Protein AF-A0A414M0V7-F1 (afdb_monomer_lite)

Organism: NCBI:txid39491

pLDDT: mean 80.52, std 17.62, range [38.34, 97.88]

Sequence (170 aa):
MSFSSFLLLFSSIMEYLPLVNKKFCLTVVFVCFALLFYCLGVLFNHPSKRGGDTMANNSSLTDNFVKALSYYLALSGKSKKEVADGIGIPPTTFSSWSNGKHLPDMDRLQNLATYLGAPVSEFFDFTANTSTPDPLLTELTDIFSELSTEDKLLVRDVALRIYKLQHTEE

Radius of gyration: 28.44 Å; chains: 1; bounding box: 91×45×48 Å

InterPro domains:
  IPR001387 Cro/C1-type, helix-turn-helix domain [PF01381] (73-123)
  IPR001387 Cro/C1-type, helix-turn-helix domain [PS50943] (77-123)
  IPR001387 Cro/C1-type, helix-turn-helix domain [SM00530] (68-123)
  IPR001387 Cro/C1-type, helix-turn-helix domain [cd00093] (67-123)
  IPR010982 Lambda repressor-like, DNA-binding domain superfamily [G3DSA:1.10.260.40] (58-125)
  IPR010982 Lambda repressor-like, DNA-binding domain superfamily [SSF47413] (62-127)

Structure (mmCIF, N/CA/C/O backbone):
data_AF-A0A414M0V7-F1
#
_entry.id   AF-A0A414M0V7-F1
#
loop_
_atom_site.group_PDB
_atom_site.id
_atom_site.type_symbol
_atom_site.label_atom_id
_atom_site.label_alt_id
_atom_site.label_comp_id
_atom_site.label_asym_id
_atom_site.label_entity_id
_atom_site.label_seq_id
_atom_site.pdbx_PDB_ins_code
_atom_site.Cartn_x
_atom_site.Cartn_y
_atom_site.Cartn_z
_atom_site.occupancy
_atom_site.B_iso_or_equiv
_atom_site.auth_seq_id
_atom_site.auth_comp_id
_atom_site.auth_asym_id
_atom_site.auth_atom_id
_atom_site.pdbx_PDB_model_num
ATOM 1 N N . MET A 1 1 ? 30.764 27.191 -20.532 1.00 51.97 1 MET A N 1
ATOM 2 C CA . MET A 1 1 ? 32.239 27.309 -20.456 1.00 51.97 1 MET A CA 1
ATOM 3 C C . MET A 1 1 ? 32.833 26.062 -21.085 1.00 51.97 1 MET A C 1
ATOM 5 O O . MET A 1 1 ? 32.470 24.975 -20.661 1.00 51.97 1 MET A O 1
ATOM 9 N N . SER A 1 2 ? 33.650 26.193 -22.133 1.00 64.56 2 SER A N 1
ATOM 10 C CA . SER A 1 2 ? 34.331 25.034 -22.729 1.00 64.56 2 SER A CA 1
ATOM 11 C C . SER A 1 2 ? 35.329 24.458 -21.721 1.00 64.56 2 SER A C 1
ATOM 13 O O . SER A 1 2 ? 35.996 25.222 -21.020 1.00 64.56 2 SER A O 1
ATOM 15 N N . PHE A 1 3 ? 35.452 23.130 -21.662 1.00 65.81 3 PHE A N 1
ATOM 16 C CA . PHE A 1 3 ? 36.428 22.418 -20.824 1.00 65.81 3 PHE A CA 1
ATOM 17 C C . PHE A 1 3 ? 37.857 22.959 -21.018 1.00 65.81 3 PHE A C 1
ATOM 19 O O . PHE A 1 3 ? 38.635 23.058 -20.072 1.00 65.81 3 PHE A O 1
ATOM 26 N N . SER A 1 4 ? 38.157 23.434 -22.231 1.00 67.75 4 SER A N 1
ATOM 27 C CA . SER A 1 4 ? 39.440 24.049 -22.568 1.00 67.75 4 SER A CA 1
ATOM 28 C C . SER A 1 4 ? 39.688 25.376 -21.840 1.00 67.75 4 SER A C 1
ATOM 30 O O . SER A 1 4 ? 40.816 25.655 -21.452 1.00 67.75 4 SER A O 1
ATOM 32 N N . SER A 1 5 ? 38.652 26.188 -21.607 1.00 68.88 5 SER A N 1
ATOM 33 C CA . SER A 1 5 ? 38.778 27.451 -20.861 1.00 68.88 5 SER A CA 1
ATOM 34 C C . SER A 1 5 ? 39.011 27.207 -19.369 1.00 68.88 5 SER A C 1
ATOM 36 O O . SER A 1 5 ? 39.680 27.996 -18.711 1.00 68.88 5 SER A O 1
ATOM 38 N N . PHE A 1 6 ? 38.480 26.100 -18.843 1.00 70.25 6 PHE A N 1
ATOM 39 C CA . PHE A 1 6 ? 38.639 25.713 -17.443 1.00 70.25 6 PHE A CA 1
ATOM 40 C C . PHE A 1 6 ? 40.057 25.201 -17.150 1.00 70.25 6 PHE A C 1
ATOM 42 O O . PHE A 1 6 ? 40.642 25.568 -16.135 1.00 70.25 6 PHE A O 1
ATOM 49 N N . LEU A 1 7 ? 40.645 24.432 -18.074 1.00 67.81 7 LEU A N 1
ATOM 50 C CA . LEU A 1 7 ? 42.033 23.967 -17.969 1.00 67.81 7 LEU A CA 1
ATOM 51 C C . LEU A 1 7 ? 43.046 25.119 -17.978 1.00 67.81 7 LEU A C 1
ATOM 53 O O . LEU A 1 7 ? 43.991 25.100 -17.196 1.00 67.81 7 LEU A O 1
ATOM 57 N N . LEU A 1 8 ? 42.825 26.146 -18.805 1.00 71.25 8 LEU A N 1
ATOM 58 C CA . LEU A 1 8 ? 43.712 27.315 -18.859 1.00 71.25 8 LEU A CA 1
ATOM 59 C C . LEU A 1 8 ? 43.648 28.156 -17.575 1.00 71.25 8 LEU A C 1
ATOM 61 O O . LEU A 1 8 ? 44.681 28.596 -17.074 1.00 71.25 8 LEU A O 1
ATOM 65 N N . LEU A 1 9 ? 42.452 28.321 -17.002 1.00 69.62 9 LEU A N 1
ATOM 66 C CA . LEU A 1 9 ? 42.269 28.981 -15.706 1.00 69.62 9 LEU A CA 1
ATOM 67 C C . LEU A 1 9 ? 42.917 28.181 -14.569 1.00 69.62 9 LEU A C 1
ATOM 69 O O . LEU A 1 9 ? 43.590 28.758 -13.722 1.00 69.62 9 LEU A O 1
ATOM 73 N N . PHE A 1 10 ? 42.775 26.854 -14.580 1.00 69.06 10 PHE A N 1
ATOM 74 C CA . PHE A 1 10 ? 43.385 25.980 -13.581 1.00 69.06 10 PHE A CA 1
ATOM 75 C C . PHE A 1 10 ? 44.921 26.007 -13.641 1.00 69.06 10 PHE A C 1
ATOM 77 O O . PHE A 1 10 ? 45.566 26.150 -12.603 1.00 69.06 10 PHE A O 1
ATOM 84 N N . SER A 1 11 ? 45.511 25.952 -14.841 1.00 68.25 11 SER A N 1
ATOM 85 C CA . SER A 1 11 ? 46.964 26.091 -15.017 1.00 68.25 11 SER A CA 1
ATOM 86 C C . SER A 1 11 ? 47.477 27.449 -14.538 1.00 68.25 11 SER A C 1
ATOM 88 O O . SER A 1 11 ? 48.489 27.497 -13.847 1.00 68.25 11 SER A O 1
ATOM 90 N N . SER A 1 12 ? 46.755 28.537 -14.824 1.00 69.50 12 SER A N 1
ATOM 91 C CA . SER A 1 12 ? 47.154 29.886 -14.404 1.00 69.50 12 SER A CA 1
ATOM 92 C C . SER A 1 12 ? 47.058 30.093 -12.882 1.00 69.50 12 SER A C 1
ATOM 94 O O . SER A 1 12 ? 47.911 30.755 -12.293 1.00 69.50 12 SER A O 1
ATOM 96 N N . ILE A 1 13 ? 46.073 29.474 -12.219 1.00 65.06 13 ILE A N 1
ATOM 97 C CA . ILE A 1 13 ? 45.905 29.533 -10.755 1.00 65.06 13 ILE A CA 1
ATOM 98 C C . ILE A 1 13 ? 46.999 28.734 -10.026 1.00 65.06 13 ILE A C 1
ATOM 100 O O . ILE A 1 13 ? 47.475 29.167 -8.976 1.00 65.06 13 ILE A O 1
ATOM 104 N N . MET A 1 14 ? 47.434 27.596 -10.579 1.00 64.62 14 MET A N 1
ATOM 105 C CA . MET A 1 14 ? 48.496 26.770 -9.983 1.00 64.62 14 MET A CA 1
ATOM 106 C C . MET A 1 14 ? 49.883 27.428 -10.054 1.00 64.62 14 MET A C 1
ATOM 108 O O . MET A 1 14 ? 50.747 27.105 -9.241 1.00 64.62 14 MET A O 1
ATOM 112 N N . GLU A 1 15 ? 50.089 28.366 -10.982 1.00 68.56 15 GLU A N 1
ATOM 113 C CA . GLU A 1 15 ? 51.351 29.097 -11.158 1.00 68.56 15 GLU A CA 1
ATOM 114 C C . GLU A 1 15 ? 51.477 30.324 -10.231 1.00 68.56 15 GLU A C 1
ATOM 116 O O . GLU A 1 15 ? 52.586 30.759 -9.928 1.00 68.56 15 GLU A O 1
ATOM 121 N N . TYR A 1 16 ? 50.361 30.838 -9.697 1.00 63.28 16 TYR A N 1
ATOM 122 C CA . TYR A 1 16 ? 50.333 32.034 -8.839 1.00 63.28 16 TYR A CA 1
ATOM 123 C C . TYR A 1 16 ? 50.323 31.755 -7.324 1.00 63.28 16 TYR A C 1
ATOM 125 O O . TYR A 1 16 ? 50.289 32.702 -6.535 1.00 63.28 16 TYR A O 1
ATOM 133 N N . LEU A 1 17 ? 50.352 30.489 -6.883 1.00 58.19 17 LEU A 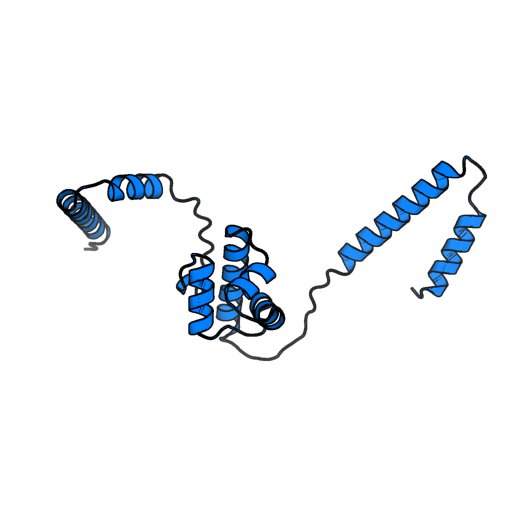N 1
ATOM 134 C CA . LEU A 1 17 ? 50.302 30.155 -5.455 1.00 58.19 17 LEU A CA 1
ATOM 135 C C . LEU A 1 17 ? 51.717 30.036 -4.846 1.00 58.19 17 LEU A C 1
ATOM 137 O O . LEU A 1 17 ? 52.448 29.096 -5.174 1.00 58.19 17 LEU A O 1
ATOM 141 N N . PRO A 1 18 ? 52.131 30.945 -3.940 1.00 51.88 18 PRO A N 1
ATOM 142 C CA . PRO A 1 18 ? 53.473 30.931 -3.375 1.00 51.88 18 PRO A CA 1
ATOM 143 C C . PRO A 1 18 ? 53.684 29.736 -2.436 1.00 51.88 18 PRO A C 1
ATOM 145 O O . PRO A 1 18 ? 52.780 29.281 -1.734 1.00 51.88 18 PRO A O 1
ATOM 148 N N . LEU A 1 19 ? 54.925 29.247 -2.433 1.00 55.06 19 LEU A N 1
ATOM 149 C CA . LEU A 1 19 ? 55.469 28.123 -1.668 1.00 55.06 19 LEU A CA 1
ATOM 150 C C . LEU A 1 19 ? 55.262 28.254 -0.146 1.00 55.06 19 LEU A C 1
ATOM 152 O O . LEU A 1 19 ? 56.202 28.524 0.597 1.00 55.06 19 LEU A O 1
ATOM 156 N N . VAL A 1 20 ? 54.058 27.972 0.347 1.00 56.38 20 VAL A N 1
ATOM 157 C CA . VAL A 1 20 ? 53.825 27.689 1.768 1.00 56.38 20 VAL A CA 1
ATOM 158 C C . VAL A 1 20 ? 53.089 26.356 1.883 1.00 56.38 20 VAL A C 1
ATOM 160 O O . VAL A 1 20 ? 51.899 26.239 1.625 1.00 56.38 20 VAL A O 1
ATOM 163 N N . ASN A 1 21 ? 53.863 25.328 2.236 1.00 59.72 21 ASN A N 1
ATOM 164 C CA . ASN A 1 21 ? 53.451 23.967 2.587 1.00 59.72 21 ASN A CA 1
ATOM 165 C C . ASN A 1 21 ? 52.510 23.251 1.589 1.00 59.72 21 ASN A C 1
ATOM 167 O O . ASN A 1 21 ? 51.284 23.263 1.702 1.00 59.72 21 ASN A O 1
ATOM 171 N N . LYS A 1 22 ? 53.116 22.503 0.653 1.00 57.34 22 LYS A N 1
ATOM 172 C CA . LYS A 1 22 ? 52.462 21.747 -0.438 1.00 57.34 22 LYS A CA 1
ATOM 173 C C . LYS A 1 22 ? 51.289 20.841 -0.002 1.00 57.34 22 LYS A C 1
ATOM 175 O O . LYS A 1 22 ? 50.414 20.559 -0.812 1.00 57.34 22 LYS A O 1
ATOM 180 N N . LYS A 1 23 ? 51.234 20.411 1.266 1.00 58.16 23 LYS A N 1
ATOM 181 C CA . LYS A 1 23 ? 50.142 19.582 1.819 1.00 58.16 23 LYS A CA 1
ATOM 182 C C . LYS A 1 23 ? 48.850 20.367 2.099 1.00 58.16 23 LYS A C 1
ATOM 184 O O . LYS A 1 23 ? 47.762 19.812 1.967 1.00 58.16 23 LYS A O 1
ATOM 189 N N . PHE A 1 24 ? 48.957 21.651 2.449 1.00 59.06 24 PHE A N 1
ATOM 190 C CA . PHE A 1 24 ? 47.794 22.495 2.741 1.00 59.06 24 PHE A CA 1
ATOM 191 C C . PHE A 1 24 ? 47.106 22.940 1.443 1.00 59.06 24 PHE A C 1
ATOM 193 O O . PHE A 1 24 ? 45.893 22.820 1.307 1.00 59.06 24 PHE A O 1
ATOM 200 N N . CYS A 1 25 ? 47.903 23.327 0.442 1.00 60.78 25 CYS A N 1
ATOM 201 C CA . CYS A 1 25 ? 47.420 23.722 -0.882 1.00 60.78 25 CYS A CA 1
ATOM 202 C C . CYS A 1 25 ? 46.636 22.600 -1.586 1.00 60.78 25 CYS A C 1
ATOM 204 O O . CYS A 1 25 ? 45.521 22.829 -2.049 1.00 60.78 25 CYS A O 1
ATOM 206 N N . LEU A 1 26 ? 47.159 21.367 -1.592 1.00 64.88 26 LEU A N 1
ATOM 207 C CA . LEU A 1 26 ? 46.492 20.248 -2.266 1.00 64.88 26 LEU A CA 1
ATOM 208 C C . LEU A 1 26 ? 45.132 19.918 -1.630 1.00 64.88 26 LEU A C 1
ATOM 210 O O . LEU A 1 26 ? 44.171 19.643 -2.341 1.00 64.88 26 LEU A O 1
ATOM 214 N N . THR A 1 27 ? 45.041 20.008 -0.301 1.00 67.94 27 THR A N 1
ATOM 215 C CA . THR A 1 27 ? 43.793 19.774 0.440 1.00 67.94 27 THR A CA 1
ATOM 216 C C . THR A 1 27 ? 42.750 20.845 0.123 1.00 67.94 27 THR A C 1
ATOM 218 O O . THR A 1 27 ? 41.599 20.514 -0.143 1.00 67.94 27 THR A O 1
ATOM 221 N N . VAL A 1 28 ? 43.145 22.121 0.076 1.00 72.62 28 VAL A N 1
ATOM 222 C CA . VAL A 1 28 ? 42.230 23.227 -0.256 1.00 72.62 28 VAL A CA 1
ATOM 223 C C . VAL A 1 28 ? 41.741 23.122 -1.700 1.00 72.62 28 VAL A C 1
ATOM 225 O O . VAL A 1 28 ? 40.547 23.271 -1.947 1.00 72.62 28 VAL A O 1
ATOM 228 N N . VAL A 1 29 ? 42.621 22.787 -2.647 1.00 74.69 29 VAL A N 1
ATOM 229 C CA . VAL A 1 29 ? 42.228 22.576 -4.050 1.00 74.69 29 VAL A CA 1
ATOM 230 C C . VAL A 1 29 ? 41.257 21.400 -4.169 1.00 74.69 29 VAL A C 1
ATOM 232 O O . VAL A 1 29 ? 40.251 21.523 -4.862 1.00 74.69 29 VAL A O 1
ATOM 235 N N . PHE A 1 30 ? 41.494 20.298 -3.450 1.00 74.25 30 PHE A N 1
ATOM 236 C CA . PHE A 1 30 ? 40.613 19.128 -3.474 1.00 74.25 30 PHE A CA 1
ATOM 237 C C . PHE A 1 30 ? 39.240 19.412 -2.853 1.00 74.25 30 PHE A C 1
ATOM 239 O O . PHE A 1 30 ? 38.225 18.987 -3.400 1.00 74.25 30 PHE A O 1
ATOM 246 N N . VAL A 1 31 ? 39.189 20.175 -1.756 1.00 76.62 31 VAL A N 1
ATOM 247 C CA . VAL A 1 31 ? 37.932 20.597 -1.115 1.00 76.62 31 VAL A CA 1
ATOM 248 C C . VAL A 1 31 ? 37.164 21.566 -2.012 1.00 76.62 31 VAL A C 1
ATOM 250 O O . VAL A 1 31 ? 35.967 21.384 -2.211 1.00 76.62 31 VAL A O 1
ATOM 253 N N . CYS A 1 32 ? 37.835 22.543 -2.627 1.00 76.38 32 CYS A N 1
ATOM 254 C CA . CYS A 1 32 ? 37.203 23.453 -3.584 1.00 76.38 32 CYS A CA 1
ATOM 255 C C . CYS A 1 32 ? 36.673 22.705 -4.812 1.00 76.38 32 CYS A C 1
ATOM 257 O O . CYS A 1 32 ? 35.571 22.994 -5.271 1.00 76.38 32 CYS A O 1
ATOM 259 N N . PHE A 1 33 ? 37.409 21.711 -5.316 1.00 76.56 33 PHE A N 1
ATOM 260 C CA . PHE A 1 33 ? 36.945 20.861 -6.411 1.00 76.56 33 PHE A CA 1
ATOM 261 C C . PHE A 1 33 ? 35.734 20.034 -5.966 1.00 76.56 33 PHE A C 1
ATOM 263 O O . PHE A 1 33 ? 34.688 20.109 -6.595 1.00 76.56 33 PHE A O 1
ATOM 270 N N . ALA A 1 34 ? 35.805 19.334 -4.833 1.00 73.06 34 ALA A N 1
ATOM 271 C CA . ALA A 1 34 ? 34.686 18.552 -4.306 1.00 73.06 34 ALA A CA 1
ATOM 272 C C . ALA A 1 34 ? 33.423 19.404 -4.084 1.00 73.06 34 ALA A C 1
ATOM 274 O O . ALA A 1 34 ? 32.332 18.974 -4.450 1.00 73.06 34 ALA A O 1
ATOM 275 N N . LEU A 1 35 ? 33.564 20.630 -3.570 1.00 73.94 35 LEU A N 1
ATOM 276 C CA . LEU A 1 35 ? 32.456 21.575 -3.409 1.00 73.94 35 LEU A CA 1
ATOM 277 C C . LEU A 1 35 ? 31.918 22.076 -4.755 1.00 73.94 35 LEU A C 1
ATOM 279 O O . LEU A 1 35 ? 30.706 22.187 -4.913 1.00 73.94 35 LEU A O 1
ATOM 283 N N . LEU A 1 36 ? 32.775 22.312 -5.753 1.00 72.19 36 LEU A N 1
ATOM 284 C CA . LEU A 1 36 ? 32.336 22.646 -7.112 1.00 72.19 36 LEU A CA 1
ATOM 285 C C . LEU A 1 36 ? 31.562 21.492 -7.762 1.00 72.19 36 LEU A C 1
ATOM 287 O O . LEU A 1 36 ? 30.531 21.736 -8.385 1.00 72.19 36 LEU A O 1
ATOM 291 N N . PHE A 1 37 ? 32.002 20.243 -7.582 1.00 70.06 37 PHE A N 1
ATOM 292 C CA . PHE A 1 37 ? 31.292 19.061 -8.085 1.00 70.06 37 PHE A CA 1
ATOM 293 C C . PHE A 1 37 ? 29.997 18.785 -7.317 1.00 70.06 37 PHE A C 1
ATOM 295 O O . PHE A 1 37 ? 29.004 18.404 -7.933 1.00 70.06 37 PHE A O 1
ATOM 302 N N . TYR A 1 38 ? 29.965 19.038 -6.008 1.00 71.75 38 TYR A N 1
ATOM 303 C CA . TYR A 1 38 ? 28.747 18.961 -5.202 1.00 71.75 38 TYR A CA 1
ATOM 304 C C . TYR A 1 38 ? 27.723 20.020 -5.641 1.00 71.75 38 TYR A C 1
ATOM 306 O O . TYR A 1 38 ? 26.564 19.695 -5.893 1.00 71.75 38 TYR A O 1
ATOM 314 N N . CYS A 1 39 ? 28.157 21.266 -5.858 1.00 61.34 39 CYS A N 1
ATOM 315 C CA . CYS A 1 39 ? 27.310 22.339 -6.384 1.00 61.34 39 CYS A CA 1
ATOM 316 C C . CYS A 1 39 ? 26.842 22.075 -7.828 1.00 61.34 39 CYS A C 1
ATOM 318 O O . CYS A 1 39 ? 25.696 22.372 -8.163 1.00 61.34 39 CYS A O 1
ATOM 320 N N . LEU A 1 40 ? 27.681 21.469 -8.677 1.00 63.41 40 LEU A N 1
ATOM 321 C CA . LEU A 1 40 ? 27.283 21.019 -10.018 1.00 63.41 40 LEU A CA 1
ATOM 322 C C . LEU A 1 40 ? 26.271 19.864 -9.957 1.00 63.41 40 LEU A C 1
ATOM 324 O O . LEU A 1 40 ? 25.314 19.865 -10.726 1.00 63.41 40 LEU A O 1
ATOM 328 N N . GLY A 1 41 ? 26.422 18.923 -9.021 1.00 58.78 41 GLY A N 1
ATOM 329 C CA . GLY A 1 41 ? 25.458 17.841 -8.793 1.00 58.78 41 GLY A CA 1
ATOM 330 C C . GLY A 1 41 ? 24.078 18.345 -8.354 1.00 58.78 41 GLY A C 1
ATOM 331 O O . GLY A 1 41 ? 23.062 17.792 -8.769 1.00 58.78 41 GLY A O 1
ATOM 332 N N . VAL A 1 42 ? 24.031 19.440 -7.589 1.00 56.69 42 VAL A N 1
ATOM 333 C CA . VAL A 1 42 ? 22.779 20.103 -7.183 1.00 56.69 42 VAL A CA 1
ATOM 334 C C . VAL A 1 42 ? 22.153 20.904 -8.338 1.00 56.69 42 VAL A C 1
ATOM 336 O O . VAL A 1 42 ? 20.931 20.936 -8.455 1.00 56.69 42 VAL A O 1
ATOM 339 N N . LEU A 1 43 ? 22.955 21.476 -9.247 1.00 52.62 43 LEU A N 1
ATOM 340 C CA . LEU A 1 43 ? 22.466 22.200 -10.436 1.00 52.62 43 LEU A CA 1
ATOM 341 C C . LEU A 1 43 ? 22.021 21.286 -11.594 1.00 52.62 43 LEU A C 1
ATOM 343 O O . LEU A 1 43 ? 21.203 21.702 -12.413 1.00 52.62 43 LEU A O 1
ATOM 347 N N . PHE A 1 44 ? 22.516 20.047 -11.666 1.00 52.62 44 PHE A N 1
ATOM 348 C CA . PHE A 1 44 ? 22.087 19.055 -12.663 1.00 52.62 44 PHE A CA 1
ATOM 349 C C . PHE A 1 44 ? 20.883 18.212 -12.232 1.00 52.62 44 PHE A C 1
ATOM 351 O O . PHE A 1 44 ? 20.401 17.396 -13.021 1.00 52.62 44 PHE A O 1
ATOM 358 N N . ASN A 1 45 ? 20.323 18.455 -11.044 1.00 47.38 45 ASN A N 1
ATOM 359 C CA . ASN A 1 45 ? 19.004 17.946 -10.680 1.00 47.38 45 ASN A CA 1
ATOM 360 C C . ASN A 1 45 ? 17.910 18.807 -11.338 1.00 47.38 45 ASN A C 1
ATOM 362 O O . ASN A 1 45 ? 17.066 19.422 -10.692 1.00 47.38 45 ASN A O 1
ATOM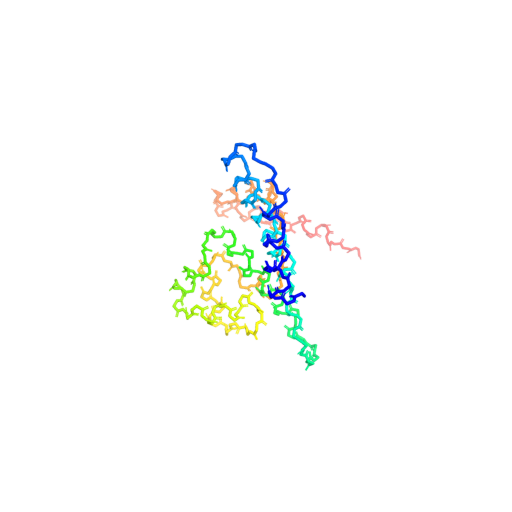 366 N N . HIS A 1 46 ? 17.979 18.903 -12.665 1.00 49.56 46 HIS A N 1
ATOM 367 C CA . HIS A 1 46 ? 16.933 19.486 -13.479 1.00 49.56 46 HIS A CA 1
ATOM 368 C C . HIS A 1 46 ? 15.910 18.378 -13.755 1.00 49.56 46 HIS A C 1
ATOM 370 O O . HIS A 1 46 ? 16.238 17.430 -14.480 1.00 49.56 46 HIS A O 1
ATOM 376 N N . PRO A 1 47 ? 14.670 18.453 -13.238 1.00 45.66 47 PRO A N 1
ATOM 377 C CA . PRO A 1 47 ? 13.630 17.526 -13.653 1.00 45.66 47 PRO A CA 1
ATOM 378 C C . PRO A 1 47 ? 13.449 17.667 -15.166 1.00 45.66 47 PRO A C 1
ATOM 380 O O . PRO A 1 47 ? 13.160 18.744 -15.688 1.00 45.66 47 PRO A O 1
ATOM 383 N N . SER A 1 48 ? 13.709 16.586 -15.900 1.00 39.69 48 SER A N 1
ATOM 384 C CA . SER A 1 48 ? 13.525 16.532 -17.347 1.00 39.69 48 SER A CA 1
ATOM 385 C C . SER A 1 48 ? 12.047 16.765 -17.665 1.00 39.69 48 SER A C 1
ATOM 387 O O . SER A 1 48 ? 11.229 15.853 -17.579 1.00 39.69 48 SER A O 1
ATOM 389 N N . LYS A 1 49 ? 11.683 18.003 -18.012 1.00 51.12 49 LYS A N 1
ATOM 390 C CA . LYS A 1 49 ? 10.362 18.328 -18.547 1.00 51.12 49 LYS A CA 1
ATOM 391 C C . LYS A 1 49 ? 10.360 17.930 -20.023 1.00 51.12 49 LYS A C 1
ATOM 393 O O . LYS A 1 49 ? 10.725 18.717 -20.893 1.00 51.12 49 LYS A O 1
ATOM 398 N N . ARG A 1 50 ? 10.010 16.674 -20.307 1.00 39.00 50 ARG A N 1
ATOM 399 C CA . ARG A 1 50 ? 9.657 16.242 -21.664 1.00 39.00 50 ARG A CA 1
ATOM 400 C C . ARG A 1 50 ? 8.161 16.464 -21.839 1.00 39.00 50 ARG A C 1
ATOM 402 O O . ARG A 1 50 ? 7.363 15.798 -21.190 1.00 39.00 50 ARG A O 1
ATOM 409 N N . GLY A 1 51 ? 7.822 17.452 -22.664 1.00 39.34 51 GLY A N 1
ATOM 410 C CA . GLY A 1 51 ? 6.451 17.738 -23.065 1.00 39.34 51 GLY A CA 1
ATOM 411 C C . GLY A 1 51 ? 5.806 16.523 -23.726 1.00 39.34 51 GLY A C 1
ATOM 412 O O . GLY A 1 51 ? 6.435 15.840 -24.536 1.00 39.34 51 GLY A O 1
ATOM 413 N N . GLY A 1 52 ? 4.562 16.270 -23.342 1.00 38.34 52 GLY A N 1
ATOM 414 C CA . GLY A 1 52 ? 3.660 15.327 -23.977 1.00 38.34 52 GLY A CA 1
ATOM 415 C C . GLY A 1 52 ? 2.274 15.950 -23.970 1.00 38.34 52 GLY A C 1
ATOM 416 O O . GLY A 1 52 ? 1.698 16.162 -22.905 1.00 38.34 52 GLY A O 1
ATOM 417 N N . ASP A 1 53 ? 1.767 16.267 -25.155 1.00 57.19 53 ASP A N 1
ATOM 418 C CA . ASP A 1 53 ? 0.392 16.706 -25.334 1.00 57.19 53 ASP A CA 1
ATOM 419 C C . ASP A 1 53 ? -0.491 15.458 -25.276 1.00 57.19 53 ASP A C 1
ATOM 421 O O . ASP A 1 53 ? -0.579 14.688 -26.233 1.00 57.19 53 ASP A O 1
ATOM 425 N N . THR A 1 54 ? -1.124 15.197 -24.135 1.00 46.66 54 THR A N 1
ATOM 426 C CA . THR A 1 54 ? -2.268 14.277 -24.069 1.00 46.66 54 THR A CA 1
ATOM 427 C C . THR A 1 54 ? -3.222 14.749 -22.977 1.00 46.66 54 THR A C 1
ATOM 429 O O . THR A 1 54 ? -2.867 14.829 -21.803 1.00 46.66 54 THR A O 1
ATOM 432 N N . MET A 1 55 ? -4.431 15.126 -23.388 1.00 45.03 55 MET A N 1
ATOM 433 C CA . MET A 1 55 ? -5.482 15.648 -22.519 1.00 45.03 55 MET A CA 1
ATOM 434 C C . MET A 1 55 ? -6.095 14.552 -21.630 1.00 45.03 55 MET A C 1
ATOM 436 O O . MET A 1 55 ? -6.609 13.556 -22.125 1.00 45.03 55 MET A O 1
ATOM 440 N N . ALA A 1 56 ? -6.056 14.824 -20.321 1.00 53.84 56 ALA A N 1
ATOM 441 C CA . ALA A 1 56 ? -7.096 14.632 -19.303 1.00 53.84 56 ALA A CA 1
ATOM 442 C C . ALA A 1 56 ? -7.834 13.276 -19.208 1.00 53.84 56 ALA A C 1
ATOM 444 O O . ALA A 1 56 ? -8.933 13.117 -19.729 1.00 53.84 56 ALA A O 1
ATOM 445 N N . ASN A 1 57 ? -7.258 12.358 -18.417 1.00 52.88 57 ASN A N 1
ATOM 446 C CA . ASN A 1 57 ? -7.914 11.576 -17.338 1.00 52.88 57 ASN A CA 1
ATOM 447 C C . ASN A 1 57 ? -6.940 10.567 -16.687 1.00 52.88 57 ASN A C 1
ATOM 449 O O . ASN A 1 57 ? -7.166 10.130 -15.564 1.00 52.88 57 ASN A O 1
ATOM 453 N N . ASN A 1 58 ? -5.838 10.223 -17.365 1.00 58.62 58 ASN A N 1
ATOM 454 C CA . ASN A 1 58 ? -4.835 9.288 -16.849 1.00 58.62 58 ASN A CA 1
ATOM 455 C C . ASN A 1 58 ? -3.838 9.928 -15.873 1.00 58.62 58 ASN A C 1
ATOM 457 O O . ASN A 1 58 ? -3.144 9.198 -15.170 1.00 58.62 58 ASN A O 1
ATOM 461 N N . SER A 1 59 ? -3.743 11.261 -15.832 1.00 74.25 59 SER A N 1
ATOM 462 C CA . SER A 1 59 ? -2.702 11.951 -15.072 1.00 74.25 59 SER A CA 1
ATOM 463 C C . SER A 1 59 ? -2.941 11.809 -13.576 1.00 74.25 59 SER A C 1
ATOM 465 O O . SER A 1 59 ? -2.031 11.407 -12.870 1.00 74.25 59 SER A O 1
ATOM 467 N N . SER A 1 60 ? -4.176 12.010 -13.101 1.00 85.75 60 SER A N 1
ATOM 468 C CA . SER A 1 60 ? -4.516 11.849 -11.681 1.00 85.75 60 SER A CA 1
ATOM 469 C C . SER A 1 60 ? -4.363 10.403 -11.208 1.00 85.75 60 SER A C 1
ATOM 471 O O . SER A 1 60 ? -3.798 10.168 -10.146 1.00 85.75 60 SER A O 1
ATOM 473 N N . LEU A 1 61 ? -4.800 9.434 -12.019 1.00 91.31 61 LEU A N 1
ATOM 474 C CA . LEU A 1 61 ? -4.642 8.005 -11.737 1.00 91.31 61 LEU A CA 1
ATOM 475 C C . LEU A 1 61 ? -3.160 7.617 -11.648 1.00 91.31 61 LEU A C 1
ATOM 477 O O . LEU A 1 61 ? -2.737 6.924 -10.728 1.00 91.31 61 LEU A O 1
ATOM 481 N N . THR A 1 62 ? -2.368 8.093 -12.608 1.00 94.12 62 THR A N 1
ATOM 482 C CA . THR A 1 62 ? -0.924 7.854 -12.655 1.00 94.12 62 THR A CA 1
ATOM 483 C C . THR A 1 62 ? -0.218 8.512 -11.478 1.00 94.12 62 THR A C 1
ATOM 485 O O . THR A 1 62 ? 0.631 7.885 -10.848 1.00 94.12 62 THR A O 1
ATOM 488 N N . ASP A 1 63 ? -0.599 9.740 -11.137 1.00 93.31 63 ASP A N 1
ATOM 489 C CA . ASP A 1 63 ? -0.052 10.475 -10.002 1.00 93.31 63 ASP A CA 1
ATOM 490 C C . ASP A 1 63 ? -0.366 9.766 -8.679 1.00 93.31 63 ASP A C 1
ATOM 492 O O . ASP A 1 63 ? 0.528 9.611 -7.845 1.00 93.31 63 ASP A O 1
ATOM 496 N N . ASN A 1 64 ? -1.603 9.296 -8.489 1.00 93.88 64 ASN A N 1
ATOM 497 C CA . ASN A 1 64 ? -2.000 8.533 -7.305 1.00 93.88 64 ASN A CA 1
ATOM 498 C C . ASN A 1 64 ? -1.226 7.219 -7.206 1.00 93.88 64 ASN A C 1
ATOM 500 O O . ASN A 1 64 ? -0.622 6.949 -6.169 1.00 93.88 64 ASN A O 1
ATOM 504 N N . PHE A 1 65 ? -1.122 6.470 -8.305 1.00 96.25 65 PHE A N 1
ATOM 505 C CA . PHE A 1 65 ? -0.331 5.245 -8.346 1.00 96.25 65 PHE A CA 1
ATOM 506 C C . PHE A 1 65 ? 1.140 5.491 -7.975 1.00 96.25 65 PHE A C 1
ATOM 508 O O . PHE A 1 65 ? 1.701 4.773 -7.146 1.00 96.25 65 PHE A O 1
ATOM 515 N N . VAL A 1 66 ? 1.785 6.508 -8.562 1.00 96.00 66 VAL A N 1
ATOM 516 C CA . VAL A 1 66 ? 3.204 6.812 -8.303 1.00 96.00 66 VAL A CA 1
ATOM 517 C C . VAL A 1 66 ? 3.426 7.232 -6.849 1.00 96.00 66 VAL A C 1
ATOM 519 O O . VAL A 1 66 ? 4.424 6.822 -6.241 1.00 96.00 66 VAL A O 1
ATOM 522 N N . LYS A 1 67 ? 2.506 8.015 -6.272 1.00 95.00 67 LYS A N 1
ATOM 523 C CA . LYS A 1 67 ? 2.562 8.413 -4.858 1.00 95.00 67 LYS A CA 1
ATOM 524 C C . LYS A 1 67 ? 2.394 7.209 -3.933 1.00 95.00 67 LYS A C 1
ATOM 526 O O . LYS A 1 67 ? 3.256 7.005 -3.078 1.00 95.00 67 LYS A O 1
ATOM 531 N N . ALA A 1 68 ? 1.372 6.385 -4.159 1.00 95.38 68 ALA A N 1
ATOM 532 C CA . ALA A 1 68 ? 1.122 5.171 -3.387 1.00 95.38 68 ALA A CA 1
ATOM 533 C C . ALA A 1 68 ? 2.310 4.209 -3.447 1.00 95.38 68 ALA A C 1
ATOM 535 O O . ALA A 1 68 ? 2.825 3.777 -2.416 1.00 95.38 68 ALA A O 1
ATOM 536 N N . LEU A 1 69 ? 2.821 3.942 -4.651 1.00 96.31 69 LEU A N 1
ATOM 537 C CA . LEU A 1 69 ? 3.982 3.081 -4.845 1.00 96.31 69 LEU A CA 1
ATOM 538 C C . LEU A 1 69 ? 5.206 3.606 -4.088 1.00 96.31 69 LEU A C 1
ATOM 540 O O . LEU A 1 69 ? 5.900 2.837 -3.428 1.00 96.31 69 LEU A O 1
ATOM 544 N N . SER A 1 70 ? 5.469 4.911 -4.154 1.00 95.19 70 SER A N 1
ATOM 545 C CA . SER A 1 70 ? 6.594 5.523 -3.439 1.00 95.19 70 SER A CA 1
ATOM 546 C C . SER A 1 70 ? 6.433 5.423 -1.920 1.00 95.19 70 SER A C 1
ATOM 548 O O . SER A 1 70 ? 7.399 5.107 -1.224 1.00 95.19 70 SER A O 1
ATOM 550 N N . TYR A 1 71 ? 5.219 5.644 -1.415 1.00 95.12 71 TYR A N 1
ATOM 551 C CA . TYR A 1 71 ? 4.889 5.537 0.004 1.00 95.12 71 TYR A CA 1
ATOM 552 C C . TYR A 1 71 ? 5.082 4.112 0.531 1.00 95.12 71 TYR A C 1
ATOM 554 O O . TYR A 1 71 ? 5.834 3.903 1.482 1.00 95.12 71 TYR A O 1
ATOM 562 N N . TYR A 1 72 ? 4.478 3.116 -0.119 1.00 94.50 72 TYR A N 1
ATOM 563 C CA . TYR A 1 72 ? 4.556 1.728 0.339 1.00 94.50 72 TYR A CA 1
ATOM 564 C C . TYR A 1 72 ? 5.947 1.114 0.150 1.00 94.50 72 TYR A C 1
ATOM 566 O O . TYR A 1 72 ? 6.365 0.281 0.955 1.00 94.50 72 TYR A O 1
ATOM 574 N N . LEU A 1 73 ? 6.722 1.570 -0.842 1.00 94.44 73 LEU A N 1
ATOM 575 C CA . LEU A 1 73 ? 8.146 1.236 -0.927 1.00 94.44 73 LEU A CA 1
ATOM 576 C C . LEU A 1 73 ? 8.909 1.738 0.301 1.00 94.44 73 LEU A C 1
ATOM 578 O O . LEU A 1 73 ? 9.633 0.958 0.918 1.00 94.44 73 LEU A O 1
ATOM 582 N N . ALA A 1 74 ? 8.712 3.003 0.683 1.00 91.38 74 ALA A N 1
ATOM 583 C CA . ALA A 1 74 ? 9.355 3.574 1.863 1.00 91.38 74 ALA A CA 1
ATOM 584 C C . ALA A 1 74 ? 8.934 2.851 3.154 1.00 91.38 74 ALA A C 1
ATOM 586 O O . ALA A 1 74 ? 9.797 2.509 3.959 1.00 91.38 74 ALA A O 1
ATOM 587 N N . LEU A 1 75 ? 7.639 2.553 3.311 1.00 88.12 75 LEU A N 1
ATOM 588 C CA . LEU A 1 75 ? 7.103 1.823 4.464 1.00 88.12 75 LEU A CA 1
ATOM 589 C C . LEU A 1 75 ? 7.680 0.403 4.575 1.00 88.12 75 LEU A C 1
ATOM 591 O O . LEU A 1 75 ? 7.998 -0.054 5.668 1.00 88.12 75 LEU A O 1
ATOM 595 N N . SER A 1 76 ? 7.854 -0.283 3.443 1.00 90.62 76 SER A N 1
ATOM 596 C CA . SER A 1 76 ? 8.405 -1.643 3.411 1.00 90.62 76 SER A CA 1
ATOM 597 C C . SER A 1 76 ? 9.911 -1.718 3.700 1.00 90.62 76 SER A C 1
ATOM 599 O O . SER A 1 76 ? 10.425 -2.801 3.979 1.00 90.62 76 SER A O 1
ATOM 601 N N . GLY A 1 77 ? 10.640 -0.604 3.557 1.00 89.88 77 GLY A N 1
ATOM 602 C CA . GLY A 1 77 ? 12.105 -0.564 3.625 1.00 89.88 77 GLY A CA 1
ATOM 603 C C . GLY A 1 77 ? 12.825 -1.289 2.476 1.00 89.88 77 GLY A C 1
ATOM 604 O O . GLY A 1 77 ? 14.050 -1.403 2.506 1.00 89.88 77 GLY A O 1
ATOM 605 N N . LYS A 1 78 ? 12.098 -1.781 1.465 1.00 91.44 78 LYS A N 1
ATOM 606 C CA . LYS A 1 78 ? 12.656 -2.523 0.327 1.00 91.44 78 LYS A CA 1
ATOM 607 C C . LYS A 1 78 ? 13.025 -1.595 -0.823 1.00 91.44 78 LYS A C 1
ATOM 609 O O . LYS A 1 78 ? 12.333 -0.625 -1.136 1.00 91.44 78 LYS A O 1
ATOM 614 N N . SER A 1 79 ? 14.096 -1.936 -1.527 1.00 93.38 79 SER A N 1
ATOM 615 C CA . SER A 1 79 ? 14.465 -1.268 -2.771 1.00 93.38 79 SER A CA 1
ATOM 616 C C . SER A 1 79 ? 13.516 -1.643 -3.915 1.00 93.38 79 SER A C 1
ATOM 618 O O . SER A 1 79 ? 12.945 -2.733 -3.959 1.00 93.38 79 SER A O 1
ATOM 620 N N . LYS A 1 80 ? 13.418 -0.765 -4.925 1.00 93.38 80 LYS A N 1
ATOM 621 C CA . LYS A 1 80 ? 12.658 -1.034 -6.163 1.00 93.38 80 LYS A CA 1
ATOM 622 C C . LYS A 1 80 ? 13.062 -2.357 -6.823 1.00 93.38 80 LYS A C 1
ATOM 624 O O . LYS A 1 80 ? 12.220 -3.035 -7.397 1.00 93.38 80 LYS A O 1
ATOM 629 N N . LYS A 1 81 ? 14.352 -2.707 -6.749 1.00 94.31 81 LYS A N 1
ATOM 630 C CA . LYS A 1 81 ? 14.887 -3.952 -7.305 1.00 94.31 81 LYS A CA 1
ATOM 631 C C . LYS A 1 81 ? 14.366 -5.167 -6.541 1.00 94.31 81 LYS A C 1
ATOM 633 O O . LYS A 1 81 ? 13.867 -6.084 -7.171 1.00 94.31 81 LYS A O 1
ATOM 638 N N . GLU A 1 82 ? 14.433 -5.151 -5.212 1.00 95.38 82 GLU A N 1
ATOM 639 C CA . GLU A 1 82 ? 13.949 -6.266 -4.388 1.00 95.38 82 GLU A CA 1
ATOM 640 C C . GLU A 1 82 ? 12.454 -6.512 -4.573 1.00 95.38 82 GLU A C 1
ATOM 642 O O . GLU A 1 82 ? 12.030 -7.662 -4.644 1.00 95.38 82 GLU A O 1
ATOM 647 N N . VAL A 1 83 ? 11.657 -5.445 -4.689 1.00 96.31 83 VAL A N 1
ATOM 648 C CA . VAL A 1 83 ? 10.224 -5.587 -4.972 1.00 96.31 83 VAL A CA 1
ATOM 649 C C . VAL A 1 83 ? 10.003 -6.135 -6.377 1.00 96.31 83 VAL A C 1
ATOM 651 O O . VAL A 1 83 ? 9.234 -7.077 -6.528 1.00 96.31 83 VAL A O 1
ATOM 654 N N . ALA A 1 84 ? 10.695 -5.602 -7.391 1.00 96.06 84 ALA A N 1
ATOM 655 C CA . ALA A 1 84 ? 10.599 -6.092 -8.766 1.00 96.06 84 ALA A CA 1
ATOM 656 C C . ALA A 1 84 ? 10.941 -7.586 -8.871 1.00 96.06 84 ALA A C 1
ATOM 658 O O . ALA A 1 84 ? 10.168 -8.348 -9.450 1.00 96.06 84 ALA A O 1
ATOM 659 N N . ASP A 1 85 ? 12.047 -8.003 -8.252 1.00 96.62 85 ASP A N 1
ATOM 660 C CA . ASP A 1 85 ? 12.478 -9.400 -8.194 1.00 96.62 85 ASP A CA 1
ATOM 661 C C . ASP A 1 85 ? 11.451 -10.254 -7.422 1.00 96.62 85 ASP A C 1
ATOM 663 O O . ASP A 1 85 ? 11.087 -11.342 -7.865 1.00 96.62 85 ASP A O 1
ATOM 667 N N . GLY A 1 86 ? 10.920 -9.736 -6.308 1.00 95.75 86 GLY A N 1
ATOM 668 C CA . GLY A 1 86 ? 9.940 -10.417 -5.458 1.00 95.75 86 GLY A CA 1
ATOM 669 C C . GLY A 1 86 ? 8.582 -10.673 -6.114 1.00 95.75 86 GLY A C 1
ATOM 670 O O . GLY A 1 86 ? 7.938 -11.668 -5.791 1.00 95.75 86 GLY A O 1
ATOM 671 N N . ILE A 1 87 ? 8.166 -9.822 -7.056 1.00 96.19 87 ILE A N 1
ATOM 672 C CA . ILE A 1 87 ? 6.937 -10.017 -7.848 1.00 96.19 87 ILE A CA 1
ATOM 673 C C . ILE A 1 87 ? 7.215 -10.524 -9.272 1.00 96.19 87 ILE A C 1
ATOM 675 O O . ILE A 1 87 ? 6.299 -10.604 -10.090 1.00 96.19 87 ILE A O 1
ATOM 679 N N . GLY A 1 88 ? 8.470 -10.867 -9.581 1.00 96.19 88 GLY A N 1
ATOM 680 C CA . GLY A 1 88 ? 8.861 -11.482 -10.849 1.00 96.19 88 GLY A CA 1
ATOM 681 C C . GLY A 1 88 ? 8.762 -10.563 -12.070 1.00 96.19 88 GLY A C 1
ATOM 682 O O . GLY A 1 88 ? 8.477 -11.047 -13.167 1.00 96.19 88 GLY A O 1
ATOM 683 N N . ILE A 1 89 ? 8.986 -9.252 -11.915 1.00 96.00 89 ILE A N 1
ATOM 684 C CA . ILE A 1 89 ? 8.952 -8.299 -13.034 1.00 96.00 89 ILE A CA 1
ATOM 685 C C . ILE A 1 89 ? 10.330 -7.710 -13.360 1.00 96.00 89 ILE A C 1
ATOM 687 O O . ILE A 1 89 ? 11.135 -7.466 -12.462 1.00 96.00 89 ILE A O 1
ATOM 691 N N . PRO A 1 90 ? 10.619 -7.392 -14.637 1.00 96.00 90 PRO A N 1
ATOM 692 C CA . PRO A 1 90 ? 11.889 -6.773 -14.997 1.00 96.00 90 PRO A CA 1
ATOM 693 C C . PRO A 1 90 ? 12.085 -5.401 -14.323 1.00 96.00 90 PRO A C 1
ATOM 695 O O . PRO A 1 90 ? 11.158 -4.579 -14.337 1.00 96.00 90 PRO A O 1
ATOM 698 N N . PRO A 1 91 ? 13.303 -5.059 -13.856 1.00 91.19 91 PRO A N 1
ATOM 699 C CA . PRO A 1 91 ? 13.589 -3.757 -13.240 1.00 91.19 91 PRO A CA 1
ATOM 700 C C . PRO A 1 91 ? 13.262 -2.553 -14.136 1.00 91.19 91 PRO A C 1
ATOM 702 O O . PRO A 1 91 ? 12.896 -1.483 -13.651 1.00 91.19 91 PRO A O 1
ATOM 705 N N . THR A 1 92 ? 13.365 -2.719 -15.457 1.00 93.75 92 THR A N 1
ATOM 706 C CA . THR A 1 92 ? 12.985 -1.706 -16.455 1.00 93.75 92 THR A CA 1
ATOM 707 C C . THR A 1 92 ? 11.479 -1.451 -16.478 1.00 93.75 92 THR A C 1
ATOM 709 O O . THR A 1 92 ? 11.058 -0.300 -16.594 1.00 93.75 92 THR A O 1
ATOM 712 N N . THR A 1 93 ? 10.669 -2.499 -16.300 1.00 95.00 93 THR A N 1
ATOM 713 C CA . THR A 1 93 ? 9.204 -2.406 -16.204 1.00 95.00 93 THR A CA 1
ATOM 714 C C . THR A 1 93 ? 8.815 -1.700 -14.912 1.00 95.00 93 THR A C 1
ATOM 716 O O . THR A 1 93 ? 8.103 -0.699 -14.957 1.00 95.00 93 THR A O 1
ATOM 719 N N . PHE A 1 94 ? 9.392 -2.126 -13.784 1.00 96.12 94 PHE A N 1
ATOM 720 C CA . PHE A 1 94 ? 9.185 -1.467 -12.492 1.00 96.12 94 PHE A CA 1
ATOM 721 C C . PHE A 1 94 ? 9.591 0.015 -12.533 1.00 96.12 94 PHE A C 1
ATOM 723 O O . PHE A 1 94 ? 8.885 0.893 -12.035 1.00 96.12 94 PHE A O 1
ATOM 730 N N . SER A 1 95 ? 10.722 0.326 -13.173 1.00 94.25 95 SER A N 1
ATOM 731 C CA . SER A 1 95 ? 11.179 1.708 -13.350 1.00 94.25 95 SER A CA 1
ATOM 732 C C . SER A 1 95 ? 10.188 2.527 -14.172 1.00 94.25 95 SER A C 1
ATOM 734 O O . SER A 1 95 ? 9.963 3.692 -13.854 1.00 94.25 95 SER A O 1
ATOM 736 N N . SER A 1 96 ? 9.577 1.938 -15.201 1.00 95.31 96 SER A N 1
ATOM 737 C CA . SER A 1 96 ? 8.531 2.591 -15.989 1.00 95.31 96 SER A CA 1
ATOM 738 C C . SER A 1 96 ? 7.325 2.970 -15.125 1.00 95.31 96 SER A C 1
ATOM 740 O O . SER A 1 96 ? 6.867 4.111 -15.186 1.00 95.31 96 SER A O 1
ATOM 742 N N . TRP A 1 97 ? 6.893 2.060 -14.247 1.00 96.19 97 TRP A N 1
ATOM 743 C CA . TRP A 1 97 ? 5.791 2.286 -13.308 1.00 96.19 97 TRP A CA 1
ATOM 744 C C . TRP A 1 97 ? 6.114 3.358 -12.273 1.00 96.19 97 TRP A C 1
ATOM 746 O O . TRP A 1 97 ? 5.365 4.316 -12.118 1.00 96.19 97 TRP A O 1
ATOM 756 N N . SER A 1 98 ? 7.273 3.263 -11.619 1.00 93.69 98 SER A N 1
ATOM 757 C CA . SER A 1 98 ? 7.665 4.229 -10.581 1.00 93.69 98 SER A CA 1
ATOM 758 C C . SER A 1 98 ? 7.915 5.648 -11.106 1.00 93.69 98 SER A C 1
ATOM 760 O O . SER A 1 98 ? 7.998 6.579 -10.315 1.00 93.69 98 SER A O 1
ATOM 762 N N . ASN A 1 99 ? 8.049 5.808 -12.425 1.00 93.56 99 ASN A N 1
ATOM 763 C CA . ASN A 1 99 ? 8.179 7.102 -13.093 1.00 93.56 99 ASN A CA 1
ATOM 764 C C . ASN A 1 99 ? 6.877 7.539 -13.790 1.00 93.56 99 ASN A C 1
ATOM 766 O O . ASN A 1 99 ? 6.909 8.494 -14.563 1.00 93.56 99 ASN A O 1
ATOM 770 N N . GLY A 1 100 ? 5.768 6.816 -13.597 1.00 92.88 100 GLY A N 1
ATOM 771 C CA . GLY A 1 100 ? 4.466 7.152 -14.177 1.00 92.88 100 GLY A CA 1
ATOM 772 C C . GLY A 1 100 ? 4.396 7.048 -15.703 1.00 92.88 100 GLY A C 1
ATOM 773 O O . GLY A 1 100 ? 3.532 7.654 -16.323 1.00 92.88 100 GLY A O 1
ATOM 774 N N . LYS A 1 101 ? 5.309 6.313 -16.349 1.00 92.81 101 LYS A N 1
ATOM 775 C CA . LYS A 1 101 ? 5.292 6.167 -17.815 1.00 92.81 101 LYS A CA 1
ATOM 776 C C . LYS A 1 101 ? 4.213 5.193 -18.278 1.00 92.81 101 LYS A C 1
ATOM 778 O O . LYS A 1 101 ? 3.579 5.419 -19.303 1.00 92.81 101 LYS A O 1
ATOM 783 N N . HIS A 1 102 ? 4.029 4.112 -17.525 1.00 92.81 102 HIS A N 1
ATOM 784 C CA . HIS A 1 102 ? 2.994 3.106 -17.741 1.00 92.81 102 HIS A CA 1
ATOM 785 C C . HIS A 1 102 ? 2.447 2.659 -16.393 1.00 92.81 102 HIS A C 1
ATOM 787 O O . HIS A 1 102 ? 3.192 2.618 -15.416 1.00 92.81 102 HIS A O 1
ATOM 793 N N . LEU A 1 103 ? 1.178 2.275 -16.361 1.00 94.38 103 LEU A N 1
ATOM 794 C CA . LEU A 1 103 ? 0.582 1.618 -15.207 1.00 94.38 103 LEU A CA 1
ATOM 795 C C . LEU A 1 103 ? 0.700 0.093 -15.343 1.00 94.38 103 LEU A C 1
ATOM 797 O O . LEU A 1 103 ? 0.761 -0.414 -16.470 1.00 94.38 103 LEU A O 1
ATOM 801 N N . PRO A 1 104 ? 0.769 -0.648 -14.226 1.00 95.69 104 PRO A N 1
ATOM 802 C CA . PRO A 1 104 ? 0.564 -2.090 -14.252 1.00 95.69 104 PRO A CA 1
ATOM 803 C C . PRO A 1 104 ? -0.865 -2.427 -14.704 1.00 95.69 104 PRO A C 1
ATOM 805 O O . PRO A 1 104 ? -1.790 -1.634 -14.535 1.00 95.69 104 PRO A O 1
ATOM 808 N N . ASP A 1 105 ? -1.043 -3.625 -15.259 1.00 95.69 105 ASP A N 1
ATOM 809 C CA . ASP A 1 105 ? -2.370 -4.234 -15.368 1.00 95.69 105 ASP A CA 1
ATOM 810 C C . ASP A 1 105 ? -2.897 -4.640 -13.976 1.00 95.69 105 ASP A C 1
ATOM 812 O O . ASP A 1 105 ? -2.173 -4.577 -12.979 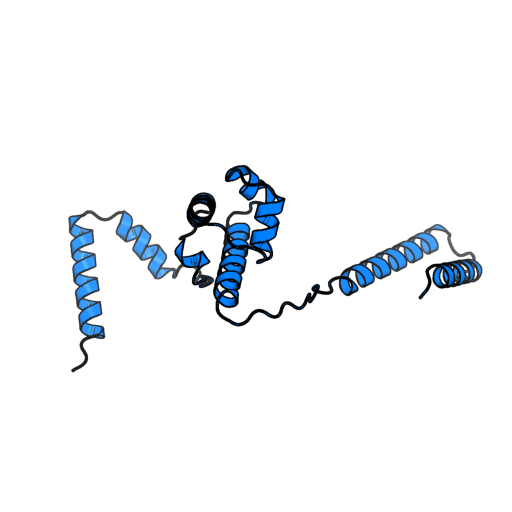1.00 95.69 105 ASP A O 1
ATOM 816 N N . MET A 1 106 ? -4.172 -5.034 -13.897 1.00 94.75 106 MET A N 1
ATOM 817 C CA . MET A 1 106 ? -4.821 -5.335 -12.615 1.00 94.75 106 MET A CA 1
ATOM 818 C C . MET A 1 106 ? -4.169 -6.507 -11.875 1.00 94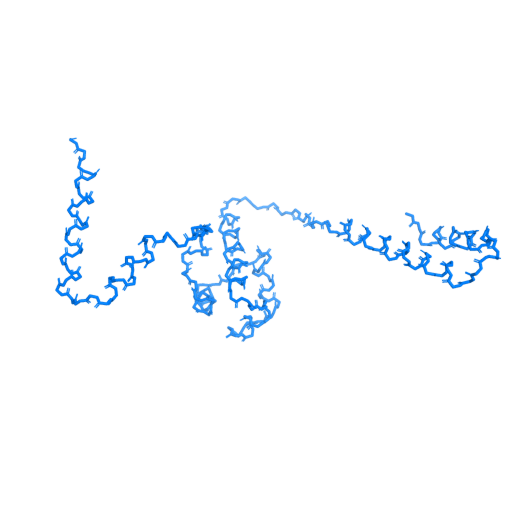.75 106 MET A C 1
ATOM 820 O O . MET A 1 106 ? -3.997 -6.428 -10.661 1.00 94.75 106 MET A O 1
ATOM 824 N N . ASP A 1 107 ? -3.742 -7.553 -12.585 1.00 96.19 107 ASP A N 1
ATOM 825 C CA . ASP A 1 107 ? -3.098 -8.720 -11.969 1.00 96.19 107 ASP A CA 1
ATOM 826 C C . ASP A 1 107 ? -1.749 -8.339 -11.348 1.00 96.19 107 ASP A C 1
ATOM 828 O O . ASP A 1 107 ? -1.431 -8.704 -10.212 1.00 96.19 107 ASP A O 1
ATOM 832 N N . ARG A 1 108 ? -0.949 -7.541 -12.064 1.00 96.62 108 ARG A N 1
ATOM 833 C CA . ARG A 1 108 ? 0.334 -7.043 -11.557 1.00 96.62 108 ARG A CA 1
ATOM 834 C C . ARG A 1 108 ? 0.156 -6.031 -10.438 1.00 96.62 108 ARG A C 1
ATOM 836 O O . ARG A 1 108 ? 0.957 -6.037 -9.505 1.00 96.62 108 ARG A O 1
ATOM 843 N N . LEU A 1 109 ? -0.868 -5.185 -10.517 1.00 97.12 109 LEU A N 1
ATOM 844 C CA . LEU A 1 109 ? -1.216 -4.259 -9.446 1.00 97.12 109 LEU A CA 1
ATOM 845 C C . LEU A 1 109 ? -1.592 -5.022 -8.173 1.00 97.12 109 LEU A C 1
ATOM 847 O O . LEU A 1 109 ? -1.080 -4.701 -7.104 1.00 97.12 109 LEU A O 1
ATOM 851 N N . GLN A 1 110 ? -2.423 -6.058 -8.292 1.00 96.25 110 GLN A N 1
ATOM 852 C CA . GLN A 1 110 ? -2.814 -6.908 -7.171 1.00 96.25 110 GLN A CA 1
ATOM 853 C C . GLN A 1 110 ? -1.597 -7.598 -6.547 1.00 96.25 110 GLN A C 1
ATOM 855 O O . GLN A 1 110 ? -1.427 -7.541 -5.331 1.00 96.25 110 GLN A O 1
ATOM 860 N N . ASN A 1 111 ? -0.713 -8.184 -7.361 1.00 97.25 111 ASN A N 1
ATOM 861 C CA . ASN A 1 111 ? 0.507 -8.834 -6.870 1.00 97.25 111 ASN A CA 1
ATOM 862 C C . ASN A 1 111 ? 1.441 -7.849 -6.155 1.00 97.25 111 ASN A C 1
ATOM 864 O O . ASN A 1 111 ? 1.981 -8.163 -5.095 1.00 97.25 111 ASN A O 1
ATOM 868 N N . LEU A 1 112 ? 1.612 -6.649 -6.713 1.00 97.50 112 LEU A N 1
ATOM 869 C CA . LEU A 1 112 ? 2.389 -5.568 -6.108 1.00 97.50 112 LEU A CA 1
ATOM 870 C C . LEU A 1 112 ? 1.794 -5.134 -4.763 1.00 97.50 112 LEU A C 1
ATOM 872 O O . LEU A 1 112 ? 2.524 -5.029 -3.779 1.00 97.50 112 LEU A O 1
ATOM 876 N N . ALA A 1 113 ? 0.480 -4.912 -4.716 1.00 96.25 113 ALA A N 1
ATOM 877 C CA . ALA A 1 113 ? -0.239 -4.500 -3.518 1.00 96.25 113 ALA A CA 1
ATOM 878 C C . ALA A 1 113 ? -0.146 -5.565 -2.416 1.00 96.25 113 ALA A C 1
ATOM 880 O O . ALA A 1 113 ? 0.235 -5.256 -1.289 1.00 96.25 113 ALA A O 1
ATOM 881 N N . THR A 1 114 ? -0.377 -6.835 -2.759 1.00 96.12 114 THR A N 1
ATOM 882 C CA . THR A 1 114 ? -0.220 -7.968 -1.840 1.00 96.12 114 THR A CA 1
ATOM 883 C C . THR A 1 114 ? 1.212 -8.081 -1.320 1.00 96.12 114 THR A C 1
ATOM 885 O O . THR A 1 114 ? 1.405 -8.248 -0.119 1.00 96.12 114 THR A O 1
ATOM 888 N N . TYR A 1 115 ? 2.220 -7.944 -2.188 1.00 96.62 115 TYR A N 1
ATOM 889 C CA . TYR A 1 115 ? 3.626 -8.003 -1.778 1.00 96.62 115 TYR A CA 1
ATOM 890 C C . TYR A 1 115 ? 4.009 -6.861 -0.822 1.00 96.62 115 TYR A C 1
ATOM 892 O O . TYR A 1 115 ? 4.783 -7.067 0.111 1.00 96.62 115 TYR A O 1
ATOM 900 N N . LEU A 1 116 ? 3.473 -5.658 -1.048 1.00 94.50 116 LEU A N 1
ATOM 901 C CA . LEU A 1 116 ? 3.736 -4.473 -0.228 1.00 94.50 116 LEU A CA 1
ATOM 902 C C . LEU A 1 116 ? 2.835 -4.363 1.014 1.00 94.50 116 LEU A C 1
ATOM 904 O O . LEU A 1 116 ? 3.041 -3.455 1.817 1.00 94.50 116 LEU A O 1
ATOM 908 N N . GLY A 1 117 ? 1.849 -5.252 1.181 1.00 92.19 117 GLY A N 1
ATOM 909 C CA . GLY A 1 117 ? 0.862 -5.162 2.262 1.00 92.19 117 GLY A CA 1
ATOM 910 C C . GLY A 1 117 ? -0.061 -3.942 2.143 1.00 92.19 117 GLY A C 1
ATOM 911 O O . GLY A 1 117 ? -0.498 -3.398 3.153 1.00 92.19 117 GLY A O 1
ATOM 912 N N . ALA A 1 118 ? -0.328 -3.488 0.918 1.00 91.44 118 ALA A N 1
ATOM 913 C CA . ALA A 1 118 ? -1.110 -2.295 0.620 1.00 91.44 118 ALA A CA 1
ATOM 914 C C . ALA A 1 118 ? -2.521 -2.654 0.112 1.00 91.44 118 ALA A C 1
ATOM 916 O O . ALA A 1 118 ? -2.659 -3.586 -0.686 1.00 91.44 118 ALA A O 1
ATOM 917 N N . PRO A 1 119 ? -3.576 -1.909 0.490 1.00 92.88 119 PRO A N 1
ATOM 918 C CA . PRO A 1 119 ? -4.871 -1.995 -0.177 1.00 92.88 119 PRO A CA 1
ATOM 919 C C . PRO A 1 119 ? -4.757 -1.561 -1.644 1.00 92.88 119 PRO A C 1
ATOM 921 O O . PRO A 1 119 ? -4.157 -0.535 -1.950 1.00 92.88 119 PRO A O 1
ATOM 924 N N . VAL A 1 120 ? -5.378 -2.301 -2.567 1.00 94.00 120 VAL A N 1
ATOM 925 C CA . VAL A 1 120 ? -5.354 -1.953 -4.003 1.00 94.00 120 VAL A CA 1
ATOM 926 C C . VAL A 1 120 ? -5.989 -0.578 -4.270 1.00 94.00 120 VAL A C 1
ATOM 928 O O . VAL A 1 120 ? -5.538 0.142 -5.156 1.00 94.00 120 VAL A O 1
ATOM 931 N N . SER A 1 121 ? -6.992 -0.183 -3.479 1.00 93.12 121 SER A N 1
ATOM 932 C CA . SER A 1 121 ? -7.675 1.116 -3.583 1.00 93.12 121 SER A CA 1
ATOM 933 C C . SER A 1 121 ? -6.734 2.316 -3.453 1.00 93.12 121 SER A C 1
ATOM 935 O O . SER A 1 121 ? -6.912 3.302 -4.165 1.00 93.12 121 SER A O 1
ATOM 937 N N . GLU A 1 122 ? -5.701 2.210 -2.614 1.00 93.62 122 GLU A N 1
ATOM 938 C CA . GLU A 1 122 ? -4.717 3.277 -2.375 1.00 93.62 122 GLU A CA 1
ATOM 939 C C . GLU A 1 122 ? -3.914 3.625 -3.633 1.00 93.62 122 GLU A C 1
ATOM 941 O O . GLU A 1 122 ? -3.420 4.736 -3.776 1.00 93.62 122 GLU A O 1
ATOM 946 N N . PHE A 1 123 ? -3.804 2.705 -4.594 1.00 93.94 123 PHE A N 1
ATOM 947 C CA . PHE A 1 123 ? -3.129 2.978 -5.863 1.00 93.94 123 PHE A CA 1
ATOM 948 C C . PHE A 1 123 ? -3.992 3.770 -6.855 1.00 93.94 123 PHE A C 1
ATOM 950 O O . PHE A 1 123 ? -3.470 4.244 -7.865 1.00 93.94 123 PHE A O 1
ATOM 957 N N . PHE A 1 124 ? -5.290 3.921 -6.581 1.00 92.38 124 PHE A N 1
ATOM 958 C CA . PHE A 1 124 ? -6.223 4.692 -7.405 1.00 92.38 124 PHE A CA 1
ATOM 959 C C . PHE A 1 124 ? -6.573 6.034 -6.779 1.00 92.38 124 PHE A C 1
ATOM 961 O O . PHE A 1 124 ? -6.622 7.041 -7.487 1.00 92.38 124 PHE A O 1
ATOM 968 N N . ASP A 1 125 ? -6.787 6.044 -5.469 1.00 90.12 125 ASP A N 1
ATOM 969 C CA . ASP A 1 125 ? -7.081 7.232 -4.681 1.00 90.12 125 ASP A CA 1
ATOM 970 C C . ASP A 1 125 ? -6.158 7.240 -3.469 1.00 90.12 125 ASP A C 1
ATOM 972 O O . ASP A 1 125 ? -6.479 6.715 -2.407 1.00 90.12 125 ASP A O 1
ATOM 976 N N . PHE A 1 126 ? -4.941 7.736 -3.692 1.00 90.62 126 PHE A N 1
ATOM 977 C CA . PHE A 1 126 ? -3.915 7.714 -2.667 1.00 90.62 126 PHE A CA 1
ATOM 978 C C . PHE A 1 126 ? -4.189 8.810 -1.649 1.00 90.62 126 PHE A C 1
ATOM 980 O O . PHE A 1 126 ? -3.819 9.977 -1.837 1.00 90.62 126 PHE A O 1
ATOM 987 N N . THR A 1 127 ? -4.779 8.416 -0.534 1.00 82.50 127 THR A N 1
ATOM 988 C CA . THR A 1 127 ? -4.761 9.208 0.678 1.00 82.50 127 THR A CA 1
ATOM 989 C C . THR A 1 127 ? -3.524 8.761 1.420 1.00 82.50 127 THR A C 1
ATOM 991 O O . THR A 1 127 ? -3.481 7.664 1.960 1.00 82.50 127 THR A O 1
ATOM 994 N N . ALA A 1 128 ? -2.468 9.581 1.419 1.00 68.25 128 ALA A N 1
ATOM 995 C CA . ALA A 1 128 ? -1.365 9.348 2.334 1.00 68.25 128 ALA A CA 1
ATOM 996 C C . ALA A 1 128 ? -1.996 9.329 3.723 1.00 68.25 128 ALA A C 1
ATOM 998 O O . ALA A 1 128 ? -2.313 10.393 4.252 1.00 68.25 128 ALA A O 1
ATOM 999 N N . ASN A 1 129 ? -2.262 8.144 4.271 1.00 62.09 129 ASN A N 1
ATOM 1000 C CA . ASN A 1 129 ? -2.789 7.978 5.611 1.00 62.09 129 ASN A CA 1
ATOM 1001 C C . ASN A 1 129 ? -1.626 8.349 6.536 1.00 62.09 129 ASN A C 1
ATOM 1003 O O . ASN A 1 129 ? -0.943 7.515 7.117 1.00 62.09 129 ASN A O 1
ATOM 1007 N N . THR A 1 130 ? -1.327 9.648 6.580 1.00 51.09 130 THR A N 1
ATOM 1008 C CA . THR A 1 130 ? -0.456 10.319 7.534 1.00 51.09 130 THR A CA 1
ATOM 1009 C C . THR A 1 130 ? -1.193 10.521 8.845 1.00 51.09 130 THR A C 1
ATOM 1011 O O . THR A 1 130 ? -0.690 11.207 9.729 1.00 51.09 130 THR A O 1
ATOM 1014 N N . SER A 1 131 ? -2.381 9.936 9.002 1.00 51.06 131 SER A N 1
ATOM 1015 C CA . SER A 1 131 ? -2.850 9.559 10.314 1.00 51.06 131 SER A CA 1
ATOM 1016 C C . SER A 1 131 ? -1.843 8.548 10.849 1.00 51.06 131 SER A C 1
ATOM 1018 O O . SER A 1 131 ? -1.931 7.352 10.573 1.00 51.06 131 SER A O 1
ATOM 1020 N N . THR A 1 132 ? -0.886 9.032 11.646 1.00 47.41 132 THR A N 1
ATOM 1021 C CA . THR A 1 132 ? -0.513 8.303 12.863 1.00 47.41 132 THR A CA 1
ATOM 1022 C C . THR A 1 132 ? -1.773 7.587 13.335 1.00 47.41 132 THR A C 1
ATOM 1024 O O . THR A 1 132 ? -2.769 8.305 13.505 1.00 47.41 132 THR A O 1
ATOM 1027 N N . PRO A 1 133 ? -1.785 6.239 13.415 1.00 57.59 133 PRO A N 1
ATOM 1028 C CA . PRO A 1 133 ? -2.972 5.503 13.817 1.00 57.59 133 PRO A CA 1
ATOM 1029 C C . PRO A 1 133 ? -3.574 6.242 14.997 1.00 57.59 133 PRO A C 1
ATOM 1031 O O . PRO A 1 133 ? -2.845 6.512 15.955 1.00 57.59 133 PRO A O 1
ATOM 1034 N N . ASP A 1 134 ? -4.819 6.713 14.853 1.00 71.44 134 ASP A N 1
ATOM 1035 C CA . ASP A 1 134 ? -5.488 7.417 15.941 1.00 71.44 134 ASP A CA 1
ATOM 1036 C C . ASP A 1 134 ? -5.287 6.529 17.176 1.00 71.44 134 ASP A C 1
ATOM 1038 O O . ASP A 1 134 ? -5.635 5.341 17.110 1.00 71.44 134 ASP A O 1
ATOM 1042 N N . PRO A 1 135 ? -4.618 7.019 18.238 1.00 81.94 135 PRO A N 1
ATOM 1043 C CA . PRO A 1 135 ? -4.316 6.187 19.392 1.00 81.94 135 PRO A CA 1
ATOM 1044 C C . PRO A 1 135 ? -5.575 5.500 19.923 1.00 81.94 135 PRO A C 1
ATOM 1046 O O . PRO A 1 135 ? -5.511 4.335 20.306 1.00 81.94 135 PRO A O 1
ATOM 1049 N N . LEU A 1 136 ? -6.727 6.175 19.820 1.00 85.06 136 LEU A N 1
ATOM 1050 C CA . LEU A 1 136 ? -8.024 5.613 20.176 1.00 85.06 136 LEU A CA 1
ATOM 1051 C C . LEU A 1 136 ? -8.462 4.513 19.209 1.00 85.06 136 LEU A C 1
ATOM 1053 O O . LEU A 1 136 ? -8.928 3.472 19.652 1.00 85.06 136 LEU A O 1
ATOM 1057 N N . LEU A 1 137 ? -8.302 4.695 17.895 1.00 84.00 137 LEU A N 1
ATOM 1058 C CA . LEU A 1 137 ? -8.638 3.657 16.913 1.00 84.00 137 LEU A CA 1
ATOM 1059 C C . LEU A 1 137 ? -7.759 2.411 17.078 1.00 84.00 137 LEU A C 1
ATOM 1061 O O . LEU A 1 137 ? -8.237 1.290 16.904 1.00 84.00 137 LEU A O 1
ATOM 1065 N N . THR A 1 138 ? -6.487 2.612 17.417 1.00 83.56 138 THR A N 1
ATOM 1066 C CA . THR A 1 138 ? -5.523 1.531 17.655 1.00 83.56 138 THR A CA 1
ATOM 1067 C C . THR A 1 138 ? -5.916 0.738 18.894 1.00 83.56 138 THR A C 1
ATOM 1069 O O . THR A 1 138 ? -6.155 -0.462 18.796 1.00 83.56 138 THR A O 1
ATOM 1072 N N . GLU A 1 139 ? -6.102 1.424 20.024 1.00 90.38 139 GLU A N 1
ATOM 1073 C CA . GLU A 1 139 ? -6.552 0.816 21.279 1.00 90.38 139 GLU A CA 1
ATOM 1074 C C . GLU A 1 139 ? -7.895 0.087 21.107 1.00 90.38 139 GLU A C 1
ATOM 1076 O O . GLU A 1 139 ? -8.051 -1.053 21.544 1.00 90.38 139 GLU A O 1
ATOM 1081 N N . LEU A 1 140 ? -8.854 0.700 20.402 1.00 92.62 140 LEU A N 1
ATOM 1082 C CA . LEU A 1 140 ? -10.145 0.074 20.116 1.00 92.62 140 LEU A CA 1
ATOM 1083 C C . LEU A 1 140 ? -10.009 -1.179 19.251 1.00 92.62 140 LEU A C 1
ATOM 1085 O O . LEU A 1 140 ? -10.724 -2.145 19.499 1.00 92.62 140 LEU A O 1
ATOM 1089 N N . THR A 1 141 ? -9.129 -1.181 18.248 1.00 90.81 141 THR A N 1
ATOM 1090 C CA . THR A 1 141 ? -8.926 -2.345 17.370 1.00 90.81 141 THR A CA 1
ATOM 1091 C C . THR A 1 141 ? -8.309 -3.508 18.139 1.00 90.81 141 THR A C 1
ATOM 1093 O O . THR A 1 141 ? -8.777 -4.641 18.001 1.00 90.81 141 THR A O 1
ATOM 1096 N N . ASP A 1 142 ? -7.318 -3.222 18.984 1.00 90.50 142 ASP A N 1
ATOM 1097 C CA . ASP A 1 142 ? -6.653 -4.222 19.817 1.00 90.50 142 ASP A CA 1
ATOM 1098 C C . ASP A 1 142 ? -7.655 -4.857 20.788 1.00 90.50 142 ASP A C 1
ATOM 1100 O O . ASP A 1 142 ? -7.863 -6.073 20.748 1.00 90.50 142 ASP A O 1
ATOM 1104 N N . ILE A 1 143 ? -8.384 -4.038 21.557 1.00 94.38 143 ILE A N 1
ATOM 1105 C CA . ILE A 1 143 ? -9.428 -4.514 22.479 1.00 94.38 143 ILE A CA 1
ATOM 1106 C C . ILE A 1 143 ? -10.502 -5.291 21.718 1.00 94.38 143 ILE A C 1
ATOM 1108 O O . ILE A 1 143 ? -10.882 -6.391 22.120 1.00 94.38 143 ILE A O 1
ATOM 1112 N N . PHE A 1 144 ? -10.995 -4.746 20.602 1.00 95.56 144 PHE A N 1
ATOM 1113 C CA . PHE A 1 144 ? -12.041 -5.394 19.820 1.00 95.56 144 PHE A CA 1
ATOM 1114 C C . PHE A 1 144 ? -11.588 -6.759 19.311 1.00 95.56 144 PHE A C 1
ATOM 1116 O O . PHE A 1 144 ? -12.407 -7.669 19.260 1.00 95.56 144 PHE A O 1
ATOM 1123 N N . SER A 1 145 ? -10.312 -6.946 18.967 1.00 92.12 145 SER A N 1
ATOM 1124 C CA . SER A 1 145 ? -9.802 -8.237 18.497 1.00 92.12 145 SER A CA 1
ATOM 1125 C C . SER A 1 145 ? -9.890 -9.337 19.566 1.00 92.12 145 SER A C 1
ATOM 1127 O O . SER A 1 145 ? -10.266 -10.468 19.230 1.00 92.12 145 SER A O 1
ATOM 1129 N N . GLU A 1 146 ? -9.673 -8.986 20.837 1.00 96.12 146 GLU A N 1
ATOM 1130 C CA . GLU A 1 146 ? -9.660 -9.900 21.990 1.00 96.12 146 GLU A CA 1
ATOM 1131 C C . GLU A 1 146 ? -11.060 -10.286 22.501 1.00 96.12 146 GLU A C 1
ATOM 1133 O O . GLU A 1 146 ? -11.209 -11.273 23.222 1.00 96.12 146 GLU A O 1
ATOM 1138 N N . LEU A 1 147 ? -12.108 -9.553 22.110 1.00 95.44 147 LEU A N 1
ATOM 1139 C CA . LEU A 1 147 ? -13.480 -9.811 22.557 1.00 95.44 147 LEU A CA 1
ATOM 1140 C C . LEU A 1 147 ? -14.089 -11.107 21.989 1.00 95.44 147 LEU A C 1
ATOM 1142 O O . LEU A 1 147 ? -13.767 -11.558 20.880 1.00 95.44 147 LEU A O 1
ATOM 1146 N N . SER A 1 148 ? -15.057 -11.660 22.729 1.00 97.88 148 SER A N 1
ATOM 1147 C CA . SER A 1 148 ? -15.920 -12.752 22.265 1.00 97.88 148 SER A CA 1
ATOM 1148 C C . SER A 1 148 ? -16.795 -12.319 21.078 1.00 97.88 148 SER A C 1
ATOM 1150 O O . SER A 1 148 ? -16.960 -11.128 20.802 1.00 97.88 148 SER A O 1
ATOM 1152 N N . THR A 1 149 ? -17.371 -13.280 20.351 1.00 95.75 149 THR A N 1
ATOM 1153 C CA . THR A 1 149 ? -18.258 -12.963 19.217 1.00 95.75 149 THR A CA 1
ATOM 1154 C C . THR A 1 149 ? -19.508 -12.230 19.695 1.00 95.75 149 THR A C 1
ATOM 1156 O O . THR A 1 149 ? -19.933 -11.256 19.075 1.00 95.75 149 THR A O 1
ATOM 1159 N N . GLU A 1 150 ? -20.068 -12.666 20.818 1.00 97.38 150 GLU A N 1
ATOM 1160 C CA . GLU A 1 150 ? -21.237 -12.073 21.455 1.00 97.38 150 GLU A CA 1
ATOM 1161 C C . GLU A 1 150 ? -20.971 -10.610 21.844 1.00 97.38 150 GLU A C 1
ATOM 1163 O O . GLU A 1 150 ? -21.758 -9.728 21.494 1.00 97.38 150 GLU A O 1
ATOM 1168 N N . ASP A 1 151 ? -19.826 -10.324 22.468 1.00 97.56 151 ASP A N 1
ATOM 1169 C CA . ASP A 1 151 ? -19.466 -8.960 22.881 1.00 97.56 151 ASP A CA 1
ATOM 1170 C C . ASP A 1 151 ? -19.166 -8.052 21.680 1.00 97.56 151 ASP A C 1
ATOM 1172 O O . ASP A 1 151 ? -19.573 -6.888 21.656 1.00 97.56 151 ASP A O 1
ATOM 1176 N N . LYS A 1 152 ? -18.530 -8.586 20.629 1.00 96.12 152 LYS A N 1
ATOM 1177 C CA . LYS A 1 152 ? -18.319 -7.867 19.359 1.00 96.12 152 LYS A CA 1
ATOM 1178 C C . LYS A 1 152 ? -19.640 -7.428 18.726 1.00 96.12 152 LYS A C 1
ATOM 1180 O O . LYS A 1 152 ? -19.728 -6.313 18.204 1.00 96.12 152 LYS A O 1
ATOM 1185 N N . LEU A 1 153 ? -20.670 -8.278 18.776 1.00 96.25 153 LEU A N 1
ATOM 1186 C CA . LEU A 1 153 ? -22.005 -7.946 18.266 1.00 96.25 153 LEU A CA 1
ATOM 1187 C C . LEU A 1 153 ? -22.649 -6.813 19.070 1.00 96.25 153 LEU A C 1
ATOM 1189 O O . LEU A 1 153 ? -23.201 -5.890 18.470 1.00 96.25 153 LEU A O 1
ATOM 1193 N N . LEU A 1 154 ? -22.513 -6.830 20.398 1.00 97.19 154 LEU A N 1
ATOM 1194 C CA . LEU A 1 154 ? -23.011 -5.752 21.255 1.00 97.19 154 LEU A CA 1
ATOM 1195 C C . LEU A 1 154 ? -22.313 -4.420 20.957 1.00 97.19 154 LEU A C 1
ATOM 1197 O O . LEU A 1 154 ? -22.984 -3.403 20.768 1.00 97.19 154 LEU A O 1
ATOM 1201 N N . VAL A 1 155 ? -20.980 -4.422 20.857 1.00 96.62 155 VAL A N 1
ATOM 1202 C CA . VAL A 1 155 ? -20.196 -3.223 20.510 1.00 96.62 155 VAL A CA 1
ATOM 1203 C C . VAL A 1 155 ? -20.626 -2.667 19.150 1.00 96.62 155 VAL A C 1
ATOM 1205 O O . VAL A 1 155 ? -20.862 -1.462 19.023 1.00 96.62 155 VAL A O 1
ATOM 1208 N N . ARG A 1 156 ? -20.806 -3.535 18.145 1.00 96.88 156 ARG A N 1
ATOM 1209 C CA . ARG A 1 156 ? -21.329 -3.147 16.826 1.00 96.88 156 ARG A CA 1
ATOM 1210 C C . ARG A 1 156 ? -22.705 -2.490 16.934 1.00 96.88 156 ARG A C 1
ATOM 1212 O O . ARG A 1 156 ? -22.923 -1.448 16.319 1.00 96.88 156 ARG A O 1
ATOM 1219 N N . ASP A 1 157 ? -23.634 -3.079 17.681 1.00 97.69 157 ASP A N 1
ATOM 1220 C CA . ASP A 1 157 ? -25.000 -2.559 17.792 1.00 97.69 157 ASP A CA 1
ATOM 1221 C C . ASP A 1 157 ? -25.034 -1.186 18.483 1.00 97.69 157 ASP A C 1
ATOM 1223 O O . ASP A 1 157 ? -25.758 -0.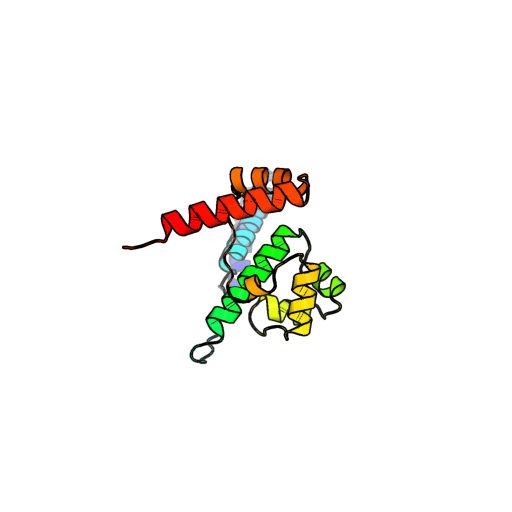285 18.041 1.00 97.69 157 ASP A O 1
ATOM 1227 N N . VAL A 1 158 ? -24.198 -0.981 19.507 1.00 97.56 158 VAL A N 1
ATOM 1228 C CA . VAL A 1 158 ? -24.013 0.329 20.153 1.00 97.56 158 VAL A CA 1
ATOM 1229 C C . VAL A 1 158 ? -23.450 1.350 19.164 1.00 97.56 158 VAL A C 1
ATOM 1231 O O . VAL A 1 158 ? -24.018 2.437 19.030 1.00 97.56 158 VAL A O 1
ATOM 1234 N N . ALA A 1 159 ? -22.389 1.000 18.431 1.00 96.19 159 ALA A N 1
ATOM 1235 C CA . ALA A 1 159 ? -21.785 1.880 17.432 1.00 96.19 159 ALA A CA 1
ATOM 1236 C C . ALA A 1 159 ? -22.794 2.281 16.341 1.00 96.19 159 ALA A C 1
ATOM 1238 O O . ALA A 1 159 ? -22.926 3.462 16.018 1.00 96.19 159 ALA A O 1
ATOM 1239 N N . LEU A 1 160 ? -23.581 1.324 15.835 1.00 94.06 160 LEU A N 1
ATOM 1240 C CA . LEU A 1 160 ? -24.641 1.582 14.856 1.00 94.06 160 LEU A CA 1
ATOM 1241 C C . LEU A 1 160 ? -25.729 2.504 15.407 1.00 94.06 160 LEU A C 1
ATOM 1243 O O . LEU A 1 160 ? -26.250 3.349 14.676 1.00 94.06 160 LEU A O 1
ATOM 1247 N N . ARG A 1 161 ? -26.093 2.357 16.684 1.00 96.88 161 ARG A N 1
ATOM 1248 C CA . ARG A 1 161 ? -27.074 3.237 17.324 1.00 96.88 161 ARG A CA 1
ATOM 1249 C C . ARG A 1 161 ? -26.551 4.666 17.443 1.00 96.88 161 ARG A C 1
ATOM 1251 O O . ARG A 1 161 ? -27.289 5.589 17.111 1.00 96.88 161 ARG A O 1
ATOM 1258 N N . ILE A 1 162 ? -25.303 4.847 17.876 1.00 96.31 162 ILE A N 1
ATOM 1259 C CA . ILE A 1 162 ? -24.657 6.168 17.956 1.00 96.31 162 ILE A CA 1
ATOM 1260 C C . ILE A 1 162 ? -24.594 6.805 16.566 1.00 96.31 162 ILE A C 1
ATOM 1262 O O . ILE A 1 162 ? -25.023 7.944 16.400 1.00 96.31 162 ILE A O 1
ATOM 1266 N N . TYR A 1 163 ? -24.145 6.046 15.562 1.00 92.88 163 TYR A N 1
ATOM 1267 C CA . TYR A 1 163 ? -24.064 6.506 14.178 1.00 92.88 163 TYR A CA 1
ATOM 1268 C C . TYR A 1 163 ? -25.418 7.005 13.665 1.00 92.88 163 TYR A C 1
ATOM 1270 O O . TYR A 1 163 ? -25.508 8.116 13.144 1.00 92.88 163 TYR A O 1
ATOM 1278 N N . LYS A 1 164 ? -26.489 6.228 13.883 1.00 95.12 164 LYS A N 1
ATOM 1279 C CA . LYS A 1 164 ? -27.853 6.632 13.517 1.00 95.12 164 LYS A CA 1
ATOM 1280 C C . LYS A 1 164 ? -28.270 7.921 14.218 1.00 95.12 164 LYS A C 1
ATOM 1282 O O . LYS A 1 164 ? -28.781 8.807 13.550 1.00 95.12 164 LYS A O 1
ATOM 1287 N N . LEU A 1 165 ? -28.032 8.054 15.525 1.00 94.88 165 LEU A N 1
ATOM 1288 C CA . LEU A 1 165 ? -28.409 9.256 16.283 1.00 94.88 165 LEU A CA 1
ATOM 1289 C C . LEU A 1 165 ? -27.687 10.520 15.797 1.00 94.88 165 LEU A C 1
ATOM 1291 O O . LEU A 1 165 ? -28.264 11.598 15.848 1.00 94.88 165 LEU A O 1
ATOM 1295 N N . GLN A 1 166 ? -26.453 10.393 15.313 1.00 90.00 166 GLN A N 1
ATOM 1296 C CA . GLN A 1 166 ? -25.687 11.514 14.756 1.00 90.00 166 GLN A CA 1
ATOM 1297 C C . GLN A 1 166 ? -26.130 11.914 13.341 1.00 90.00 166 GLN A C 1
ATOM 1299 O O . GLN A 1 166 ? -25.868 13.039 12.932 1.00 90.00 166 GLN A O 1
ATOM 1304 N N . HIS A 1 167 ? -26.774 11.004 12.604 1.00 89.38 167 HIS A N 1
ATOM 1305 C CA . HIS A 1 167 ? -27.147 11.182 11.193 1.00 89.38 167 HIS A CA 1
ATOM 1306 C C . HIS A 1 167 ? -28.663 11.123 10.958 1.00 89.38 167 HIS A C 1
ATOM 1308 O O . HIS A 1 167 ? -29.109 11.018 9.818 1.00 89.38 167 HIS A O 1
ATOM 1314 N N . THR A 1 168 ? -29.467 11.157 12.022 1.00 78.62 168 THR A N 1
ATOM 1315 C CA . THR A 1 168 ? -30.907 11.390 11.894 1.00 78.62 168 THR A CA 1
ATOM 1316 C C . THR A 1 168 ? -31.095 12.903 11.841 1.00 78.62 168 THR A C 1
ATOM 1318 O O . THR A 1 168 ? -31.196 13.554 12.877 1.00 78.62 168 THR A O 1
ATOM 1321 N N . GLU A 1 169 ? -31.034 13.460 10.631 1.00 61.72 169 GLU A N 1
ATOM 1322 C CA . GLU A 1 169 ? -31.620 14.772 10.349 1.00 61.72 169 GLU A CA 1
ATOM 1323 C C . GLU A 1 169 ? -33.147 14.670 10.543 1.00 61.72 169 GLU A C 1
ATOM 1325 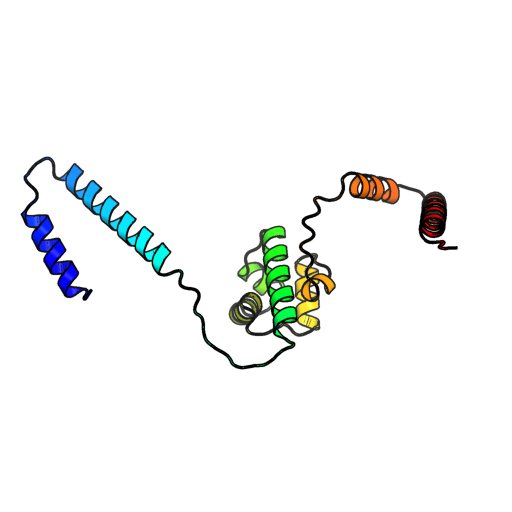O O . GLU A 1 169 ? -33.729 13.614 10.273 1.00 61.72 169 GLU A O 1
ATOM 1330 N N . GLU A 1 170 ? -33.762 15.730 11.083 1.00 48.59 170 GLU A N 1
ATOM 1331 C CA . GLU A 1 170 ? -35.226 15.895 11.163 1.00 48.59 170 GLU A CA 1
ATOM 1332 C C . GLU A 1 170 ? -35.907 15.777 9.791 1.00 48.59 170 GLU A C 1
ATOM 1334 O O . GLU A 1 170 ? -35.359 16.316 8.801 1.00 48.59 170 GLU A O 1
#

Foldseek 3Di:
DDPVVVVVVVVVVVVPDDDDDPVVVVVVVVVVVVVVVVVVVVVVPDPPPDDDDDDDDLPLLLVQLLVLLVLLCVVQVDDLVVLCVVLVHDSVVSVCSNVSVDPDDPVSLVSSCVSSVHDSVSSRVPDPCPPPPPVVNVVCVVVLVPDDPVVVVVVVVVVVVVVCVVPPDD

Secondary structure (DSSP, 8-state):
--HHHHHHHHHHHHHS--SS-HHHHHHHHHHHHHHHHHHHHHHT-----------SSHHHHHHHHHHHHHHHHHHHT--HHHHHHHTT--HHHHHHHHTTSSPPPHHHHHHHHHHHT--GGGGTS---------HHHHHHHHHHHHS-HHHHHHHHHHHHHHHHHHH---